Protein AF-A0A9D5KJ80-F1 (afdb_monomer_lite)

Sequence (115 aa):
MRRIALAATTACFMAGCGDYPPAPAEVQPPAGMKLIPAARAGFIMGSGRGQEDEAPTRTVAFTDDFFMDTVEVTQERYEAVMGERPWEFPGDASLPAEKMTWFDAVLFCNELSKT

Secondary structure (DSSP, 8-state):
-------------------PPP-PPP-PPPTTEEEE-GGG-EEEES-SSS-GGGPSPEEEE-SS-EEEESSPPBHHHHHHHHS----SS---TTSBP-S--HHHHHHHHHHHTT-

Foldseek 3Di:
DDDDDDDDDDDDDDDDPDPDPPDDPDPDADPQKDKDQQLPDKDWFFDPPDDPVRDDTDIDGDNGIDIDHPDAQFQLNQCVQPVDQQDPDDDPRRHHRDPDDP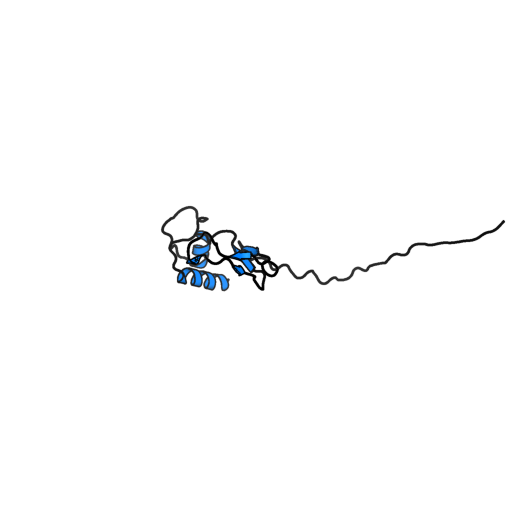VSVVVSVVSVVVD

Structure (mmCIF, N/CA/C/O backbone):
data_AF-A0A9D5KJ80-F1
#
_entry.id   AF-A0A9D5KJ80-F1
#
loop_
_atom_site.group_PDB
_atom_site.id
_atom_site.type_symbol
_atom_site.label_atom_id
_atom_site.label_alt_id
_atom_site.label_comp_id
_atom_site.label_asym_id
_atom_site.label_entity_id
_atom_site.label_seq_id
_atom_site.pdbx_PDB_ins_code
_atom_site.Cartn_x
_atom_site.Cartn_y
_atom_site.Cartn_z
_atom_site.occupancy
_atom_site.B_iso_or_equiv
_atom_site.auth_seq_id
_atom_site.auth_comp_id
_atom_site.auth_asym_id
_atom_site.auth_atom_id
_atom_site.pdbx_PDB_model_num
ATOM 1 N N . MET A 1 1 ? -37.321 -35.615 -72.888 1.00 38.88 1 MET A N 1
ATOM 2 C CA . MET A 1 1 ? -36.053 -36.382 -72.949 1.00 38.88 1 MET A CA 1
ATOM 3 C C . MET A 1 1 ? -35.279 -36.138 -71.654 1.00 38.88 1 MET A C 1
ATOM 5 O O . MET A 1 1 ? -35.265 -35.012 -71.185 1.00 38.88 1 MET A O 1
ATOM 9 N N . ARG A 1 2 ? -34.764 -37.205 -71.027 1.00 39.81 2 ARG A N 1
ATOM 10 C CA . ARG A 1 2 ? -34.200 -37.272 -69.658 1.00 39.81 2 ARG A CA 1
ATOM 11 C C . ARG A 1 2 ? -32.750 -36.768 -69.561 1.00 39.81 2 ARG A C 1
ATOM 13 O O . ARG A 1 2 ? -31.993 -37.180 -70.431 1.00 39.81 2 ARG A O 1
ATOM 20 N N . ARG A 1 3 ? -32.386 -36.064 -68.464 1.00 42.59 3 ARG A N 1
ATOM 21 C CA . ARG A 1 3 ? -31.113 -36.059 -67.657 1.00 42.59 3 ARG A CA 1
ATOM 22 C C . ARG A 1 3 ? -31.438 -35.317 -66.318 1.00 42.59 3 ARG A C 1
ATOM 24 O O . ARG A 1 3 ? -31.951 -34.215 -66.432 1.00 42.59 3 ARG A O 1
ATOM 31 N N . ILE A 1 4 ? -31.513 -35.865 -65.083 1.00 42.81 4 ILE A N 1
ATOM 32 C CA . ILE A 1 4 ? -30.519 -36.415 -64.101 1.00 42.81 4 ILE A CA 1
ATOM 33 C C . ILE A 1 4 ? -29.325 -35.450 -63.903 1.00 42.81 4 ILE A C 1
ATOM 35 O O . ILE A 1 4 ? -28.747 -35.099 -64.922 1.00 42.81 4 ILE A O 1
ATOM 39 N N . ALA A 1 5 ? -28.835 -34.975 -62.740 1.00 39.97 5 ALA A N 1
ATOM 40 C CA . ALA A 1 5 ? -29.028 -35.053 -61.266 1.00 39.97 5 ALA A CA 1
ATOM 41 C C . ALA A 1 5 ? -28.487 -33.697 -60.685 1.00 39.97 5 ALA A C 1
ATOM 43 O O . ALA A 1 5 ? -27.924 -32.925 -61.452 1.00 39.97 5 ALA A O 1
ATOM 44 N N . LEU A 1 6 ? -28.612 -33.272 -59.419 1.00 41.84 6 LEU A N 1
ATOM 45 C CA . LEU A 1 6 ? -28.040 -33.848 -58.194 1.00 41.84 6 LEU A CA 1
ATOM 46 C C . LEU A 1 6 ? -28.502 -33.001 -56.987 1.00 41.84 6 LEU A C 1
ATOM 48 O O . LEU A 1 6 ? -28.482 -31.773 -57.045 1.00 41.84 6 LEU A O 1
ATOM 52 N N . ALA A 1 7 ? -28.904 -33.661 -55.902 1.00 47.41 7 ALA A N 1
ATOM 53 C CA . ALA A 1 7 ? -29.157 -33.038 -54.609 1.00 47.41 7 ALA A CA 1
ATOM 54 C C . ALA A 1 7 ? -27.835 -32.809 -53.859 1.00 47.41 7 ALA A C 1
ATOM 56 O O . ALA A 1 7 ? -26.975 -33.686 -53.846 1.00 47.41 7 ALA A O 1
ATOM 57 N N . ALA A 1 8 ? -27.714 -31.670 -53.182 1.00 47.50 8 ALA A N 1
ATOM 58 C CA . ALA A 1 8 ? -26.750 -31.467 -52.107 1.00 47.50 8 ALA A CA 1
ATOM 59 C C . ALA A 1 8 ? -27.417 -30.596 -51.037 1.00 47.50 8 ALA A C 1
ATOM 61 O O . ALA A 1 8 ? -27.288 -29.376 -51.009 1.00 47.50 8 ALA A O 1
ATOM 62 N N . THR A 1 9 ? -28.207 -31.240 -50.180 1.00 48.59 9 THR A N 1
ATOM 63 C CA . THR A 1 9 ? -28.569 -30.691 -48.875 1.00 48.59 9 THR A CA 1
ATOM 64 C C . THR A 1 9 ? -27.301 -30.655 -48.039 1.00 48.59 9 THR A C 1
ATOM 66 O O . THR A 1 9 ? -26.801 -31.701 -47.623 1.00 48.59 9 THR A O 1
ATOM 69 N N . THR A 1 10 ? -26.760 -29.465 -47.809 1.00 51.41 10 THR A N 1
ATOM 70 C CA . THR A 1 10 ? -25.691 -29.272 -46.835 1.00 51.41 10 THR A CA 1
ATOM 71 C C . THR A 1 10 ? -26.251 -29.575 -45.449 1.00 51.41 10 THR A C 1
ATOM 73 O O . THR A 1 10 ? -26.933 -28.753 -44.845 1.00 51.41 10 THR A O 1
ATOM 76 N N . ALA A 1 11 ? -25.974 -30.775 -44.949 1.00 53.22 11 ALA A N 1
ATOM 77 C CA . ALA A 1 11 ? -25.956 -31.024 -43.521 1.00 53.22 11 ALA A CA 1
ATOM 78 C C . ALA A 1 11 ? -24.705 -30.332 -42.962 1.00 53.22 11 ALA A C 1
ATOM 80 O O . ALA A 1 11 ? -23.589 -30.688 -43.336 1.00 53.22 11 ALA A O 1
ATOM 81 N N . CYS A 1 12 ? -24.881 -29.343 -42.087 1.00 41.69 12 CYS A N 1
ATOM 82 C CA . CYS A 1 12 ? -23.796 -28.835 -41.257 1.00 41.69 12 CYS A CA 1
ATOM 83 C C . CYS A 1 12 ? -24.238 -28.875 -39.792 1.00 41.69 12 CYS A C 1
ATOM 85 O O . CYS A 1 12 ? -25.076 -28.092 -39.361 1.00 41.69 12 CYS A O 1
ATOM 87 N N . PHE A 1 13 ? -23.692 -29.879 -39.104 1.00 43.56 13 PHE A N 1
ATOM 88 C CA . PHE A 1 13 ? -23.455 -30.003 -37.669 1.00 43.56 13 PHE A CA 1
ATOM 89 C C . PHE A 1 13 ? -24.555 -29.558 -36.692 1.00 43.56 13 PHE A C 1
ATOM 91 O O . PHE A 1 13 ? -24.642 -28.409 -36.271 1.00 43.56 13 PHE A O 1
ATOM 98 N N . MET A 1 14 ? -25.270 -30.563 -36.180 1.00 52.28 14 MET A N 1
ATOM 99 C CA . MET A 1 14 ? -25.719 -30.568 -34.789 1.00 52.28 14 MET A CA 1
ATOM 100 C C . MET A 1 14 ? -24.480 -30.526 -33.877 1.00 52.28 14 MET A C 1
ATOM 102 O O . MET A 1 14 ? -23.871 -31.559 -33.610 1.00 52.28 14 MET A O 1
ATOM 106 N N . ALA A 1 15 ? -24.090 -29.344 -33.412 1.00 54.47 15 ALA A N 1
ATOM 107 C CA . ALA A 1 15 ? -23.414 -29.201 -32.127 1.00 54.47 15 ALA A CA 1
ATOM 108 C C . ALA A 1 15 ? -24.535 -28.828 -31.147 1.00 54.47 15 ALA A C 1
ATOM 110 O O . ALA A 1 15 ? -25.001 -27.699 -31.120 1.00 54.47 15 ALA A O 1
ATOM 111 N N . GLY A 1 16 ? -25.205 -29.802 -30.535 1.00 50.19 16 GLY A N 1
ATOM 112 C CA . GLY A 1 16 ? -24.634 -30.479 -29.383 1.00 50.19 16 GLY A CA 1
ATOM 113 C C . GLY A 1 16 ? -24.659 -29.483 -28.230 1.00 50.19 16 GLY A C 1
ATOM 114 O O . GLY A 1 16 ? -23.766 -28.646 -28.143 1.00 50.19 16 GLY A O 1
ATOM 115 N N . CYS A 1 17 ? -25.692 -29.551 -27.383 1.00 50.00 17 CYS A N 1
ATOM 116 C CA . CYS A 1 17 ? -25.694 -28.928 -26.061 1.00 50.00 17 CYS A CA 1
ATOM 117 C C . CYS A 1 17 ? -24.582 -29.603 -25.252 1.00 50.00 17 CYS A C 1
ATOM 119 O O . CYS A 1 17 ? -24.825 -30.548 -24.512 1.00 50.00 17 CYS A O 1
ATOM 121 N N . GLY A 1 18 ? -23.338 -29.220 -25.523 1.00 47.22 18 GLY A N 1
ATOM 122 C CA . GLY A 1 18 ? -22.208 -29.626 -24.722 1.00 47.22 18 GLY A CA 1
ATOM 123 C C . GLY A 1 18 ? -22.362 -28.933 -23.386 1.00 47.22 18 GLY A C 1
ATOM 124 O O . GLY A 1 18 ? -22.443 -27.705 -23.342 1.00 47.22 18 GLY A O 1
ATOM 125 N N . ASP A 1 19 ? -22.413 -29.722 -22.320 1.00 60.44 19 ASP A N 1
ATOM 126 C CA . ASP A 1 19 ? -22.086 -29.273 -20.976 1.00 60.44 19 ASP A CA 1
ATOM 127 C C . ASP A 1 19 ? -20.639 -28.769 -21.007 1.00 60.44 19 ASP A C 1
ATOM 129 O O . ASP A 1 19 ? -19.685 -29.494 -20.715 1.00 60.44 19 ASP A O 1
ATOM 133 N N . TYR A 1 20 ? -20.453 -27.531 -21.466 1.00 56.06 20 TYR A N 1
ATOM 134 C CA . TYR A 1 20 ? -19.195 -26.839 -21.281 1.00 56.06 20 TYR A CA 1
ATOM 135 C C . TYR A 1 20 ? -19.031 -26.695 -19.774 1.00 56.06 20 TYR A C 1
ATOM 137 O O . TYR A 1 20 ? -19.950 -26.183 -19.122 1.00 56.06 20 TYR A O 1
ATOM 145 N N . PRO A 1 21 ? -17.901 -27.148 -19.199 1.00 62.41 21 PRO A N 1
ATOM 146 C CA . PRO A 1 21 ? -17.618 -26.809 -17.821 1.00 62.41 21 PRO A CA 1
ATOM 147 C C . PRO A 1 21 ? -17.747 -25.286 -17.710 1.00 62.41 21 PRO A C 1
ATOM 149 O O . PRO A 1 21 ? -17.282 -24.583 -18.620 1.00 62.41 21 PRO A O 1
ATOM 152 N N . PRO A 1 22 ? -18.434 -24.773 -16.673 1.00 61.09 22 PRO A N 1
ATOM 153 C CA . PRO A 1 22 ? -18.545 -23.338 -16.491 1.00 61.09 22 PRO A CA 1
ATOM 154 C C . PRO A 1 22 ? -17.141 -22.751 -16.591 1.00 61.09 22 PRO A C 1
ATOM 156 O O . PRO A 1 22 ? -16.177 -23.356 -16.103 1.00 61.09 22 PRO A O 1
ATOM 159 N N . ALA A 1 23 ? -17.026 -21.611 -17.277 1.00 61.12 23 ALA A N 1
ATOM 160 C CA . ALA A 1 23 ? -15.780 -20.861 -17.297 1.00 61.12 23 ALA A CA 1
ATOM 161 C C . ALA A 1 23 ? -15.237 -20.794 -15.857 1.00 61.12 23 ALA A C 1
ATOM 163 O O . ALA A 1 23 ? -16.053 -20.687 -14.930 1.00 61.12 23 ALA A O 1
ATOM 164 N N . PRO A 1 24 ? -13.910 -20.916 -15.650 1.00 59.31 24 PRO A N 1
ATOM 165 C CA . PRO A 1 24 ? -13.337 -20.823 -14.315 1.00 59.31 24 PRO A CA 1
ATOM 166 C C . PRO A 1 24 ? -13.944 -19.606 -13.630 1.00 59.31 24 PRO A C 1
ATOM 168 O O . PRO A 1 24 ? -13.963 -18.532 -14.233 1.00 59.31 24 PRO A O 1
ATOM 171 N N . ALA A 1 25 ? -14.522 -19.800 -12.443 1.00 62.38 25 ALA A N 1
ATOM 172 C CA . ALA A 1 25 ? -15.168 -18.713 -11.728 1.00 62.38 25 ALA A CA 1
ATOM 173 C C . ALA A 1 25 ? -14.178 -17.546 -11.646 1.00 62.38 25 ALA A C 1
ATOM 175 O O . ALA A 1 25 ? -13.061 -17.725 -11.156 1.00 62.38 25 ALA A O 1
ATOM 176 N N . GLU A 1 26 ? -14.559 -16.386 -12.184 1.00 65.81 26 GLU A N 1
ATOM 177 C CA . GLU A 1 26 ? -13.760 -15.177 -12.026 1.00 65.81 26 GLU A CA 1
ATOM 178 C C . GLU A 1 26 ? -13.565 -14.958 -10.523 1.00 65.81 26 GLU A C 1
ATOM 180 O O . GLU A 1 26 ? -14.537 -14.932 -9.762 1.00 65.81 26 GLU A O 1
ATOM 185 N N . VAL A 1 27 ? -12.307 -14.878 -10.082 1.00 71.50 27 VAL A N 1
ATOM 186 C CA . VAL A 1 27 ? -11.986 -14.617 -8.677 1.00 71.50 27 VAL A CA 1
ATOM 187 C C . VAL A 1 27 ? -12.585 -13.258 -8.338 1.00 71.50 27 VAL A C 1
ATOM 189 O O . VAL A 1 27 ? -12.145 -12.239 -8.873 1.00 71.50 27 VAL A O 1
ATOM 192 N N . GLN A 1 28 ? -13.623 -13.240 -7.499 1.00 78.00 28 GLN A N 1
ATOM 193 C CA . GLN A 1 28 ? -14.235 -11.978 -7.105 1.00 78.00 28 GLN A CA 1
ATOM 194 C C . GLN A 1 28 ? -13.215 -11.171 -6.297 1.00 78.00 28 GLN A C 1
ATOM 196 O O . GLN A 1 28 ? -12.618 -11.719 -5.366 1.00 78.00 28 GLN A O 1
ATOM 201 N N . PRO A 1 29 ? -12.982 -9.896 -6.650 1.00 82.56 29 PRO A N 1
ATOM 202 C CA . PRO A 1 29 ? -12.043 -9.073 -5.913 1.00 82.56 29 PRO A CA 1
ATOM 203 C C . PRO A 1 29 ? -12.528 -8.899 -4.468 1.00 82.56 29 PRO A C 1
ATOM 205 O O . PRO A 1 29 ? -13.733 -8.732 -4.247 1.00 82.56 29 PRO A O 1
ATOM 208 N N . PRO A 1 30 ? -11.612 -8.860 -3.485 1.00 84.50 30 PRO A N 1
ATOM 209 C CA . PRO A 1 30 ? -11.930 -8.322 -2.170 1.00 84.50 30 PRO A CA 1
ATOM 210 C C . PRO A 1 30 ? -12.569 -6.930 -2.296 1.00 84.50 30 PRO A C 1
ATOM 212 O O . PRO A 1 30 ? -12.264 -6.171 -3.222 1.00 84.50 30 PRO A O 1
ATOM 215 N N . ALA A 1 31 ? -13.468 -6.587 -1.372 1.00 85.38 31 ALA A N 1
ATOM 216 C CA . ALA A 1 31 ? -14.197 -5.321 -1.417 1.00 85.38 31 ALA A CA 1
ATOM 217 C C . ALA A 1 31 ? -13.239 -4.117 -1.528 1.00 85.38 31 ALA A C 1
ATOM 219 O O . ALA A 1 31 ? -12.307 -3.988 -0.737 1.00 85.38 31 ALA A O 1
ATOM 220 N N . GLY A 1 32 ? -13.486 -3.238 -2.506 1.00 86.44 32 GLY A N 1
ATOM 221 C CA . GLY A 1 32 ? -12.678 -2.035 -2.759 1.00 86.44 32 GLY A CA 1
ATOM 222 C C . GLY A 1 32 ? -11.476 -2.229 -3.693 1.00 86.44 32 GLY A C 1
ATOM 223 O O . GLY A 1 32 ? -10.893 -1.237 -4.138 1.00 86.44 32 GLY A O 1
ATOM 224 N N . MET A 1 33 ? -11.142 -3.471 -4.061 1.00 94.00 33 MET A N 1
ATOM 225 C CA . MET A 1 33 ? -9.984 -3.771 -4.903 1.00 94.00 33 MET A CA 1
ATOM 226 C C . MET A 1 33 ? -10.335 -3.995 -6.376 1.00 94.00 33 MET A C 1
ATOM 228 O O . MET A 1 33 ? -11.448 -4.384 -6.737 1.00 94.00 33 MET A O 1
ATOM 232 N N . LYS A 1 34 ? -9.343 -3.797 -7.250 1.00 95.50 34 LYS A N 1
ATOM 233 C CA . LYS A 1 34 ? -9.394 -4.168 -8.670 1.00 95.50 34 LYS A CA 1
ATOM 234 C C . LYS A 1 34 ? -8.290 -5.156 -9.019 1.00 95.50 34 LYS A C 1
ATOM 236 O O . LYS A 1 34 ? -7.196 -5.084 -8.466 1.00 95.50 34 LYS A O 1
ATOM 241 N N . LEU A 1 35 ? -8.590 -6.057 -9.956 1.00 94.50 35 LEU A N 1
ATOM 242 C CA . LEU A 1 35 ? -7.602 -6.967 -10.531 1.00 94.50 35 LEU A CA 1
ATOM 243 C C . LEU A 1 35 ? -6.588 -6.171 -11.357 1.00 94.50 35 LEU A C 1
ATOM 245 O O . LEU A 1 35 ? -6.964 -5.438 -12.274 1.00 94.50 35 LEU A O 1
ATOM 249 N N . ILE A 1 36 ? -5.311 -6.363 -11.056 1.00 94.12 36 ILE A N 1
ATOM 250 C CA . ILE A 1 36 ? -4.179 -5.891 -11.840 1.00 94.12 36 ILE A CA 1
ATOM 251 C C . ILE A 1 36 ? -3.625 -7.100 -12.610 1.00 94.12 36 ILE A C 1
ATOM 253 O O . ILE A 1 36 ? -3.050 -7.995 -11.984 1.00 94.12 36 ILE A O 1
ATOM 257 N N . PRO A 1 37 ? -3.787 -7.155 -13.949 1.00 93.06 37 PRO A N 1
ATOM 258 C CA . PRO A 1 37 ? -3.347 -8.281 -14.775 1.00 93.06 37 PRO A CA 1
ATOM 259 C C . PRO A 1 37 ? -1.825 -8.245 -15.014 1.00 93.06 37 PRO A C 1
ATOM 261 O O . PRO A 1 37 ? -1.342 -8.036 -16.132 1.00 93.06 37 PRO A O 1
ATOM 264 N N . ALA A 1 38 ? -1.059 -8.347 -13.931 1.00 94.12 38 ALA A N 1
ATOM 265 C CA . ALA A 1 38 ? 0.377 -8.123 -13.901 1.00 94.12 38 ALA A CA 1
ATOM 266 C C . ALA A 1 38 ? 1.209 -9.317 -14.397 1.00 94.12 38 ALA A C 1
ATOM 268 O O . ALA A 1 38 ? 2.322 -9.097 -14.873 1.00 94.12 38 ALA A O 1
ATOM 269 N N . ALA A 1 39 ? 0.685 -10.549 -14.376 1.00 93.19 39 ALA A N 1
ATOM 270 C CA . ALA A 1 39 ? 1.439 -11.764 -14.724 1.00 93.19 39 ALA A CA 1
ATOM 271 C C . ALA A 1 39 ? 2.000 -11.758 -16.156 1.00 93.19 39 ALA A C 1
ATOM 273 O O . ALA A 1 39 ? 2.926 -12.491 -16.503 1.00 93.19 39 ALA A O 1
ATOM 274 N N . ARG A 1 40 ? 1.390 -10.957 -17.036 1.00 87.69 40 ARG A N 1
ATOM 275 C CA . ARG A 1 40 ? 1.707 -10.903 -18.471 1.00 87.69 40 ARG A CA 1
ATOM 276 C C . ARG A 1 40 ? 2.300 -9.565 -18.895 1.00 87.69 40 ARG A C 1
ATOM 278 O O . ARG A 1 40 ? 2.482 -9.340 -20.091 1.00 87.69 40 ARG A O 1
ATOM 285 N N . ALA A 1 41 ? 2.581 -8.687 -17.937 1.00 90.31 41 ALA A N 1
ATOM 286 C CA . ALA A 1 41 ? 3.057 -7.339 -18.180 1.00 90.31 41 ALA A CA 1
ATOM 287 C C . ALA A 1 41 ? 4.322 -7.054 -17.364 1.00 90.31 41 ALA A C 1
ATOM 289 O O . ALA A 1 41 ? 4.443 -7.417 -16.198 1.00 90.31 41 ALA A O 1
ATOM 290 N N . GLY A 1 42 ? 5.273 -6.372 -17.997 1.00 93.00 42 GLY A N 1
ATOM 291 C CA . GLY A 1 42 ? 6.409 -5.767 -17.314 1.00 93.00 42 GLY A CA 1
ATOM 292 C C . GLY A 1 42 ? 6.306 -4.251 -17.387 1.00 93.00 42 GLY A C 1
ATOM 293 O O . GLY A 1 42 ? 5.776 -3.710 -18.360 1.00 93.00 42 GLY A O 1
ATOM 294 N N . PHE A 1 43 ? 6.838 -3.562 -16.385 1.00 95.56 43 PHE A N 1
ATOM 295 C CA . PHE A 1 43 ? 6.966 -2.108 -16.398 1.00 95.56 43 PHE A CA 1
ATOM 296 C C . PHE A 1 43 ? 8.397 -1.690 -16.062 1.00 95.56 43 PHE A C 1
ATOM 298 O O . PHE A 1 43 ? 9.178 -2.461 -15.502 1.00 95.56 43 PHE A O 1
ATOM 305 N N . ILE A 1 44 ? 8.756 -0.467 -16.441 1.00 97.19 44 ILE A N 1
ATOM 306 C CA . ILE A 1 44 ? 10.052 0.118 -16.103 1.00 97.19 44 ILE A CA 1
ATOM 307 C C . ILE A 1 44 ? 9.895 0.858 -14.778 1.00 97.19 44 ILE A C 1
ATOM 309 O O . ILE A 1 44 ? 9.160 1.839 -14.702 1.00 97.19 44 ILE A O 1
ATOM 313 N N . MET A 1 45 ? 10.577 0.374 -13.744 1.00 97.00 45 MET A N 1
ATOM 314 C CA . MET A 1 45 ? 10.621 0.999 -12.427 1.00 97.00 45 MET A CA 1
ATOM 315 C C . MET A 1 45 ? 11.884 1.847 -12.284 1.00 97.00 45 MET A C 1
ATOM 317 O O . MET A 1 45 ? 12.952 1.442 -12.747 1.00 97.00 45 MET A O 1
ATOM 321 N N . GLY A 1 46 ? 11.764 2.979 -11.593 1.00 96.81 46 GLY A N 1
ATOM 322 C CA . GLY A 1 46 ? 12.855 3.921 -11.354 1.00 96.81 46 GLY A CA 1
ATOM 323 C C . GLY A 1 46 ? 12.947 5.020 -12.412 1.00 96.81 46 GLY A C 1
ATOM 324 O O . GLY A 1 46 ? 12.172 5.061 -13.368 1.00 96.81 46 GLY A O 1
ATOM 325 N N . SER A 1 47 ? 13.910 5.922 -12.240 1.00 96.19 47 SER A N 1
ATOM 326 C CA . SER A 1 47 ? 14.113 7.091 -13.094 1.00 96.19 47 SER A CA 1
ATOM 327 C C . SER A 1 47 ? 15.598 7.392 -13.269 1.00 96.19 47 SER A C 1
ATOM 329 O O . SER A 1 47 ? 16.361 7.405 -12.313 1.00 96.19 47 SER A O 1
ATOM 331 N N . GLY A 1 48 ? 16.016 7.699 -14.500 1.00 94.00 48 GLY A N 1
ATOM 332 C CA . GLY A 1 48 ? 17.366 8.210 -14.776 1.00 94.00 48 GLY A CA 1
ATOM 333 C C . GLY A 1 48 ? 17.523 9.715 -14.520 1.00 94.00 48 GLY A C 1
ATOM 334 O O . GLY A 1 48 ? 18.596 10.263 -14.749 1.00 94.00 48 GLY A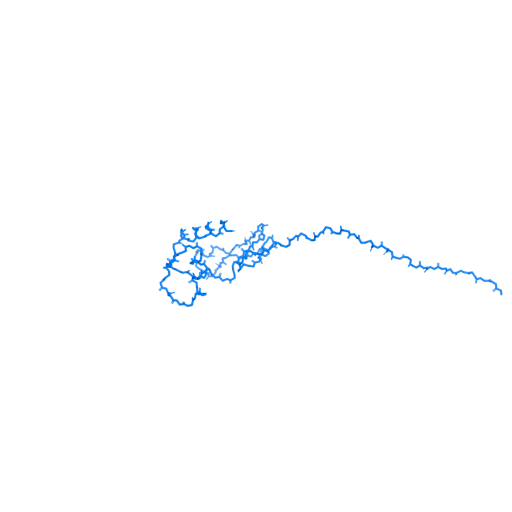 O 1
ATOM 335 N N . ARG A 1 49 ? 16.441 10.397 -14.124 1.00 94.19 49 ARG A N 1
ATOM 336 C CA . ARG A 1 49 ? 16.410 11.837 -13.816 1.00 94.19 49 ARG A CA 1
ATOM 337 C C . ARG A 1 49 ? 15.929 12.123 -12.385 1.00 94.19 49 ARG A C 1
ATOM 339 O O . ARG A 1 49 ? 15.700 13.286 -12.068 1.00 94.19 49 ARG A O 1
ATOM 346 N N . GLY A 1 50 ? 15.692 11.076 -11.592 1.00 91.31 50 GLY A N 1
ATOM 347 C CA . GLY A 1 50 ? 15.229 11.163 -10.206 1.00 91.31 50 GLY A CA 1
ATOM 348 C C . GLY A 1 50 ? 16.384 11.297 -9.217 1.00 91.31 50 GLY A C 1
ATOM 349 O O . GLY A 1 50 ? 17.526 11.546 -9.615 1.00 91.31 50 GLY A O 1
ATOM 350 N N . GLN A 1 51 ? 16.073 11.124 -7.934 1.00 95.19 51 GLN A N 1
ATOM 351 C CA . GLN A 1 51 ? 17.087 11.021 -6.886 1.00 95.19 51 GLN A CA 1
ATOM 352 C C . GLN A 1 51 ? 17.952 9.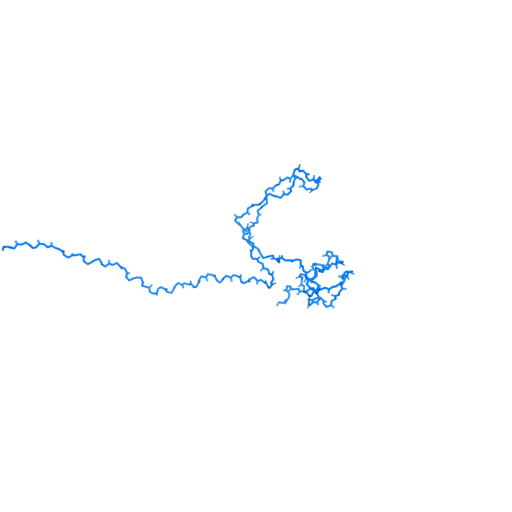762 -7.061 1.00 95.19 51 GLN A C 1
ATOM 354 O O . GLN A 1 51 ? 17.626 8.860 -7.836 1.00 95.19 51 GLN A O 1
ATOM 359 N N . GLU A 1 52 ? 19.080 9.700 -6.351 1.00 95.62 52 GLU A N 1
ATOM 360 C CA . GLU A 1 52 ? 20.033 8.586 -6.462 1.00 95.62 52 GLU A CA 1
ATOM 361 C C . GLU A 1 52 ? 19.389 7.224 -6.143 1.00 95.62 52 GLU A C 1
ATOM 363 O O . GLU A 1 52 ? 19.691 6.233 -6.805 1.00 95.62 52 GLU A O 1
ATOM 368 N N . ASP A 1 53 ? 18.453 7.184 -5.194 1.00 95.88 53 ASP A N 1
ATOM 369 C CA . ASP A 1 53 ? 17.717 5.986 -4.780 1.00 95.88 53 ASP A CA 1
ATOM 370 C C . ASP A 1 53 ? 16.571 5.590 -5.728 1.00 95.88 53 ASP A C 1
ATOM 372 O O . ASP A 1 53 ? 16.046 4.478 -5.639 1.00 95.88 53 ASP A O 1
ATOM 376 N N . GLU A 1 54 ? 16.218 6.448 -6.687 1.00 97.38 54 GLU A N 1
ATOM 377 C CA . GLU A 1 54 ? 15.267 6.134 -7.758 1.00 97.38 54 GLU A CA 1
ATOM 378 C C . GLU A 1 54 ? 15.942 5.507 -8.991 1.00 97.38 54 GLU A C 1
ATOM 380 O O . GLU A 1 54 ? 15.257 5.017 -9.895 1.00 97.38 54 GLU A O 1
ATOM 385 N N . ALA A 1 55 ? 17.274 5.530 -9.061 1.00 95.69 55 ALA A N 1
ATOM 386 C CA . ALA A 1 55 ? 18.058 5.029 -10.184 1.00 95.69 55 ALA A CA 1
ATOM 387 C C . ALA A 1 55 ? 18.688 3.646 -9.895 1.00 95.69 55 ALA A C 1
ATOM 389 O O . ALA A 1 55 ? 18.904 3.275 -8.743 1.00 95.69 55 ALA A O 1
ATOM 390 N N . PRO A 1 56 ? 19.057 2.868 -10.933 1.00 95.25 56 PRO A N 1
ATOM 391 C CA . PRO A 1 56 ? 18.731 3.059 -12.342 1.00 95.25 56 PRO A CA 1
ATOM 392 C C . PRO A 1 56 ? 17.322 2.552 -12.679 1.00 95.25 56 PRO A C 1
ATOM 394 O O . PRO A 1 56 ? 16.713 1.772 -11.947 1.00 95.25 56 PRO A O 1
ATOM 397 N N . THR A 1 57 ? 16.840 2.919 -13.865 1.00 97.44 57 THR A N 1
ATOM 398 C CA . THR A 1 57 ? 15.651 2.287 -14.444 1.00 97.44 57 THR A CA 1
ATOM 399 C C . THR A 1 57 ? 15.879 0.789 -14.658 1.00 97.44 57 THR A C 1
ATOM 401 O O . THR A 1 57 ? 16.898 0.401 -15.237 1.00 97.44 57 THR A O 1
ATOM 404 N N . ARG A 1 58 ? 14.915 -0.049 -14.272 1.00 96.25 58 ARG A N 1
ATOM 405 C CA . ARG A 1 58 ? 14.952 -1.508 -14.468 1.00 96.25 58 ARG A CA 1
ATOM 406 C C . ARG A 1 58 ? 13.582 -2.066 -14.834 1.00 96.25 58 ARG A C 1
ATOM 408 O O . ARG A 1 58 ? 12.565 -1.572 -14.357 1.00 96.25 58 ARG A O 1
ATOM 415 N N . THR A 1 59 ? 13.556 -3.121 -15.643 1.00 96.75 59 THR A N 1
ATOM 416 C CA . THR A 1 59 ? 12.316 -3.849 -15.940 1.00 96.75 59 THR A CA 1
ATOM 417 C C . THR A 1 59 ? 11.921 -4.713 -14.748 1.00 96.75 59 THR A C 1
ATOM 419 O O . THR A 1 59 ? 12.721 -5.518 -14.274 1.00 96.75 59 THR A O 1
ATOM 422 N N . VAL A 1 60 ? 10.680 -4.563 -14.292 1.00 96.75 60 VAL A N 1
ATOM 423 C CA . VAL A 1 60 ? 10.051 -5.384 -13.255 1.00 96.75 60 VAL A CA 1
ATOM 424 C C . VAL A 1 60 ? 8.863 -6.107 -13.875 1.00 96.75 60 VAL A C 1
ATOM 426 O O . VAL A 1 60 ? 8.075 -5.500 -14.599 1.00 96.75 60 VAL A O 1
ATOM 429 N N . ALA A 1 61 ? 8.745 -7.400 -13.594 1.00 95.56 61 ALA A N 1
ATOM 430 C CA . ALA A 1 61 ? 7.622 -8.233 -14.000 1.00 95.56 61 ALA A CA 1
ATOM 431 C C . ALA A 1 61 ? 7.137 -9.037 -12.792 1.00 95.56 61 ALA A C 1
ATOM 433 O O . ALA A 1 61 ? 7.946 -9.451 -11.958 1.00 95.56 61 ALA A O 1
ATOM 434 N N . PHE A 1 62 ? 5.828 -9.246 -12.715 1.00 95.69 62 PHE A N 1
ATOM 435 C CA . PHE A 1 62 ? 5.199 -10.076 -11.694 1.00 95.69 62 PHE A CA 1
ATOM 436 C C . PHE A 1 62 ? 4.895 -11.454 -12.281 1.00 95.69 62 PHE A C 1
ATOM 438 O O . PHE A 1 62 ? 4.657 -11.583 -13.480 1.00 95.69 62 PHE A O 1
ATOM 445 N N . THR A 1 63 ? 4.936 -12.490 -11.446 1.00 96.12 63 THR A N 1
ATOM 446 C CA . THR A 1 63 ? 4.587 -13.859 -11.857 1.00 96.12 63 THR A CA 1
ATOM 447 C C . THR A 1 63 ? 3.083 -14.075 -11.922 1.00 96.12 63 THR A C 1
ATOM 449 O O . THR A 1 63 ? 2.621 -14.892 -12.714 1.00 96.12 63 THR A O 1
ATOM 452 N N . ASP A 1 64 ? 2.337 -13.313 -11.125 1.00 95.50 64 ASP A N 1
ATOM 453 C CA . ASP A 1 64 ? 0.916 -13.508 -10.878 1.00 95.50 64 ASP A CA 1
ATOM 454 C C . ASP A 1 64 ? 0.154 -12.186 -11.000 1.00 95.50 64 ASP A C 1
ATOM 456 O O . ASP A 1 64 ? 0.702 -11.096 -10.793 1.00 95.50 64 ASP A O 1
ATOM 460 N N . ASP A 1 65 ? -1.128 -12.299 -11.337 1.00 94.94 65 ASP A N 1
ATOM 461 C CA . ASP A 1 65 ? -2.066 -11.194 -11.217 1.00 94.94 65 ASP A CA 1
ATOM 462 C C . ASP A 1 65 ? -2.366 -10.967 -9.731 1.00 94.94 65 ASP A C 1
ATOM 464 O O . ASP A 1 65 ? -2.360 -11.903 -8.929 1.00 94.94 65 ASP A O 1
ATOM 468 N N . PHE A 1 66 ? -2.640 -9.726 -9.347 1.00 94.50 66 PHE A N 1
ATOM 469 C CA . PHE A 1 66 ? -2.943 -9.396 -7.956 1.00 94.50 66 PHE A CA 1
ATOM 470 C C . PHE A 1 66 ? -4.056 -8.362 -7.867 1.00 94.50 66 PHE A C 1
ATOM 472 O O . PHE A 1 66 ? -4.328 -7.631 -8.816 1.00 94.50 66 PHE A O 1
ATOM 479 N N . PHE A 1 67 ? -4.709 -8.298 -6.712 1.00 95.38 67 PHE A N 1
ATOM 480 C CA . PHE A 1 67 ? -5.701 -7.273 -6.417 1.00 95.38 67 PHE A CA 1
ATOM 481 C C . PHE A 1 67 ? -5.049 -6.110 -5.672 1.00 95.38 67 PHE A C 1
ATOM 483 O O . PHE A 1 67 ? -4.161 -6.316 -4.847 1.00 95.38 67 PHE A O 1
ATOM 490 N N . MET A 1 68 ? -5.487 -4.889 -5.963 1.00 95.62 68 MET A N 1
ATOM 491 C CA . MET A 1 68 ? -5.037 -3.685 -5.267 1.00 95.62 68 MET A CA 1
ATOM 492 C C . MET A 1 68 ? -6.218 -2.746 -5.040 1.00 95.62 68 MET A C 1
ATOM 494 O O . MET A 1 68 ? -7.081 -2.616 -5.914 1.00 95.62 68 MET A O 1
ATOM 498 N N . ASP A 1 69 ? -6.259 -2.105 -3.872 1.00 95.94 69 ASP A N 1
ATOM 499 C CA . ASP A 1 69 ? -7.233 -1.052 -3.590 1.00 95.94 69 ASP A CA 1
ATOM 500 C C . ASP A 1 69 ? -7.065 0.110 -4.575 1.00 95.94 69 ASP A C 1
ATOM 502 O O . ASP A 1 69 ? -5.958 0.450 -4.991 1.00 95.94 69 ASP A O 1
ATOM 506 N N . THR A 1 70 ? -8.175 0.735 -4.966 1.00 95.62 70 THR A N 1
ATOM 507 C CA . THR A 1 70 ? -8.131 1.877 -5.898 1.00 95.62 70 THR A CA 1
ATOM 508 C C . THR A 1 70 ? -7.831 3.213 -5.228 1.00 95.62 70 THR A C 1
ATOM 510 O O . THR A 1 70 ? -7.634 4.207 -5.923 1.00 95.62 70 THR A O 1
ATOM 513 N N . VAL A 1 71 ? -7.871 3.238 -3.900 1.00 96.38 71 VAL A N 1
ATOM 514 C CA . VAL A 1 71 ? -7.614 4.392 -3.035 1.00 96.38 71 VAL A CA 1
ATOM 515 C C . VAL A 1 71 ? -6.822 3.915 -1.823 1.00 96.38 71 VAL A C 1
ATOM 517 O O . VAL A 1 71 ? -6.790 2.716 -1.536 1.00 96.38 71 VAL A O 1
ATOM 520 N N . GLU A 1 72 ? -6.194 4.834 -1.100 1.00 96.38 72 GLU A N 1
ATOM 521 C CA . GLU A 1 72 ? -5.598 4.525 0.194 1.00 96.38 72 GLU A CA 1
ATOM 522 C C . GLU A 1 72 ? -6.642 3.967 1.175 1.00 96.38 72 GLU A C 1
ATOM 524 O O . GLU A 1 72 ? -7.845 4.218 1.056 1.00 96.38 72 GLU A O 1
ATOM 529 N N . VAL A 1 73 ? -6.182 3.216 2.180 1.00 95.50 73 VAL A N 1
ATOM 530 C CA . VAL A 1 73 ? -7.055 2.757 3.267 1.00 95.50 73 VAL A CA 1
ATOM 531 C C . VAL A 1 73 ? -7.681 3.979 3.938 1.00 95.50 73 VAL A C 1
ATOM 533 O O . VAL A 1 73 ? -6.972 4.850 4.443 1.00 95.50 73 VAL A O 1
ATOM 536 N N . THR A 1 74 ? -9.011 4.053 3.922 1.00 96.31 74 THR A N 1
ATOM 537 C CA . THR A 1 74 ? -9.751 5.184 4.483 1.00 96.31 74 THR A CA 1
ATOM 538 C C . THR A 1 74 ? -9.821 5.113 6.006 1.00 96.31 74 THR A C 1
ATOM 540 O O . THR A 1 74 ? -9.701 4.034 6.594 1.00 96.31 74 THR A O 1
ATOM 543 N N . GLN A 1 75 ? -10.070 6.258 6.645 1.00 96.94 75 GLN A N 1
ATOM 544 C CA . GLN A 1 75 ? -10.313 6.362 8.086 1.00 96.94 75 GLN A CA 1
ATOM 545 C C . GLN A 1 75 ? -11.437 5.414 8.526 1.00 96.94 75 GLN A C 1
ATOM 547 O O . GLN A 1 75 ? -11.250 4.644 9.465 1.00 96.94 75 GLN A O 1
ATOM 552 N N . GLU A 1 76 ? -12.556 5.392 7.792 1.00 95.94 76 GLU A N 1
ATOM 553 C CA . GLU A 1 76 ? -13.682 4.484 8.051 1.00 95.94 76 GLU A CA 1
ATOM 554 C C . GLU A 1 76 ? -13.266 3.009 8.013 1.00 95.94 76 GLU A C 1
ATOM 556 O O . GLU A 1 76 ? -13.592 2.240 8.917 1.00 95.94 76 GLU A O 1
ATOM 561 N N . ARG A 1 77 ? -12.535 2.600 6.970 1.00 95.31 77 ARG A N 1
ATOM 562 C CA . ARG A 1 77 ? -12.163 1.196 6.777 1.00 95.31 77 ARG A CA 1
ATOM 563 C C . ARG A 1 77 ? -11.150 0.733 7.815 1.00 95.31 77 ARG A C 1
ATOM 565 O O . ARG A 1 77 ? -11.248 -0.398 8.282 1.00 95.31 77 ARG A O 1
ATOM 572 N N . TYR A 1 78 ? -10.190 1.585 8.170 1.00 96.00 78 TYR A N 1
ATOM 573 C CA . TYR A 1 78 ? -9.228 1.268 9.219 1.00 96.00 78 TYR A CA 1
ATOM 574 C C . TYR A 1 78 ? -9.927 1.116 10.574 1.00 96.00 78 TYR A C 1
ATOM 576 O O . TYR A 1 78 ? -9.746 0.101 11.243 1.00 96.00 78 TYR A O 1
ATOM 584 N N . GLU A 1 79 ? -10.783 2.072 10.948 1.00 96.00 79 GLU A N 1
ATOM 585 C CA . GLU A 1 79 ? -11.527 2.038 12.213 1.00 96.00 79 GLU A CA 1
ATOM 586 C C . GLU A 1 79 ? -12.470 0.832 12.296 1.00 96.00 79 GLU A C 1
ATOM 588 O O . GLU A 1 79 ? -12.556 0.198 13.345 1.00 96.00 79 GLU A O 1
ATOM 593 N N . ALA A 1 80 ? -13.113 0.447 11.190 1.00 95.50 80 ALA A N 1
ATOM 594 C CA . ALA A 1 80 ? -13.972 -0.735 11.145 1.00 95.50 80 ALA A CA 1
ATOM 595 C C . ALA A 1 80 ? -13.226 -2.051 11.441 1.00 95.50 80 ALA A C 1
ATOM 597 O O . ALA A 1 80 ? -13.831 -2.982 11.972 1.00 95.50 80 ALA A O 1
ATOM 598 N N . VAL A 1 81 ? -11.933 -2.137 11.105 1.00 95.75 81 VAL A N 1
ATOM 599 C CA . VAL A 1 81 ? -11.101 -3.334 11.330 1.00 95.75 81 VAL A CA 1
ATOM 600 C C . VAL A 1 81 ? -10.393 -3.277 12.684 1.00 95.75 81 VAL A C 1
ATOM 602 O O . VAL A 1 81 ? -10.380 -4.265 13.413 1.00 95.75 81 VAL A O 1
ATOM 605 N N . MET A 1 82 ? -9.804 -2.129 13.025 1.00 96.44 82 MET A N 1
ATOM 606 C CA . MET A 1 82 ? -8.893 -1.993 14.168 1.00 96.44 82 MET A CA 1
ATOM 607 C C . MET A 1 82 ? -9.560 -1.405 15.417 1.00 96.44 82 MET A C 1
ATOM 609 O O . MET A 1 82 ? -9.057 -1.590 16.522 1.00 96.44 82 MET A O 1
ATOM 613 N N . GLY A 1 83 ? -10.688 -0.703 15.271 1.00 95.81 83 GLY A N 1
ATOM 614 C CA . GLY A 1 83 ? -11.413 -0.076 16.382 1.00 95.81 83 GLY A CA 1
ATOM 615 C C . GLY A 1 83 ? -10.712 1.135 17.008 1.00 95.81 83 GLY A C 1
ATOM 616 O O . GLY A 1 83 ? -11.062 1.541 18.116 1.00 95.81 83 GLY A O 1
ATOM 617 N N . GLU A 1 84 ? -9.720 1.711 16.329 1.00 93.19 84 GLU A N 1
ATOM 618 C CA . GLU A 1 84 ? -8.930 2.851 16.802 1.00 93.19 84 GLU A CA 1
ATOM 619 C C . GLU A 1 84 ? -8.815 3.955 15.738 1.00 93.19 84 GLU A C 1
ATOM 621 O O . GLU A 1 84 ? -9.077 3.735 14.554 1.00 93.19 84 GLU A O 1
ATOM 626 N N . ARG A 1 85 ? -8.417 5.160 16.173 1.00 92.94 85 ARG A N 1
ATOM 627 C CA . ARG A 1 85 ? -8.375 6.376 15.342 1.00 92.94 85 ARG A CA 1
ATOM 628 C C . ARG A 1 85 ? -7.036 7.114 15.508 1.00 92.94 85 ARG A C 1
ATOM 630 O O . ARG A 1 85 ? -6.967 8.047 16.309 1.00 92.94 85 ARG A O 1
ATOM 637 N N . PRO A 1 86 ? -5.966 6.688 14.811 1.00 89.38 86 PRO A N 1
ATOM 638 C CA . PRO A 1 86 ? -4.612 7.215 15.024 1.00 89.38 86 PRO A CA 1
ATOM 639 C C . PRO A 1 86 ? -4.318 8.550 14.314 1.00 89.38 86 PRO A C 1
ATOM 641 O O . PRO A 1 86 ? -3.322 9.194 14.635 1.00 89.38 86 PRO A O 1
ATOM 644 N N . TRP A 1 87 ? -5.156 8.969 13.361 1.00 93.00 87 TRP A N 1
ATOM 645 C CA . TRP A 1 87 ? -4.892 10.109 12.475 1.00 93.00 87 TRP A CA 1
ATOM 646 C C . TRP A 1 87 ? -4.920 11.479 13.175 1.00 93.00 87 TRP A C 1
ATOM 648 O O . TRP A 1 87 ? -5.721 11.739 14.073 1.00 93.00 87 TRP A O 1
ATOM 658 N N . GLU A 1 88 ? -4.062 12.388 12.710 1.00 92.31 88 GLU A N 1
ATOM 659 C CA . GLU A 1 88 ? -3.984 13.790 13.131 1.00 92.31 88 GLU A CA 1
ATOM 660 C C . GLU A 1 8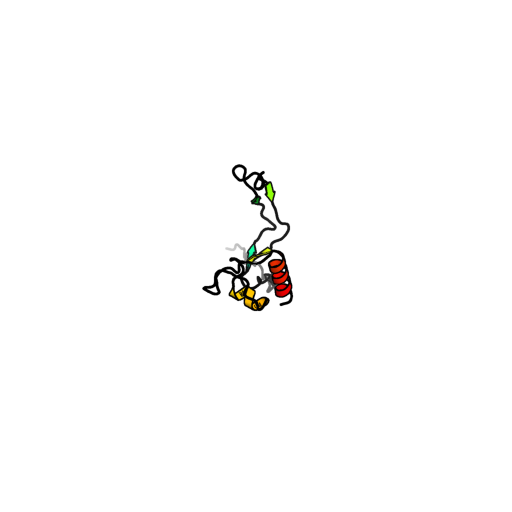8 ? -5.029 14.660 12.426 1.00 92.31 88 GLU A C 1
ATOM 662 O O . GLU A 1 88 ? -5.530 15.610 13.027 1.00 92.31 88 GLU A O 1
ATOM 667 N N . PHE A 1 89 ? -5.378 14.343 11.174 1.00 89.75 89 PHE A N 1
ATOM 668 C CA . PHE A 1 89 ? -6.346 15.112 10.390 1.00 89.75 89 PHE A CA 1
ATOM 669 C C . PHE A 1 89 ? -7.737 14.458 10.399 1.00 89.75 89 PHE A C 1
ATOM 671 O O . PHE A 1 89 ? -8.019 13.591 9.566 1.00 8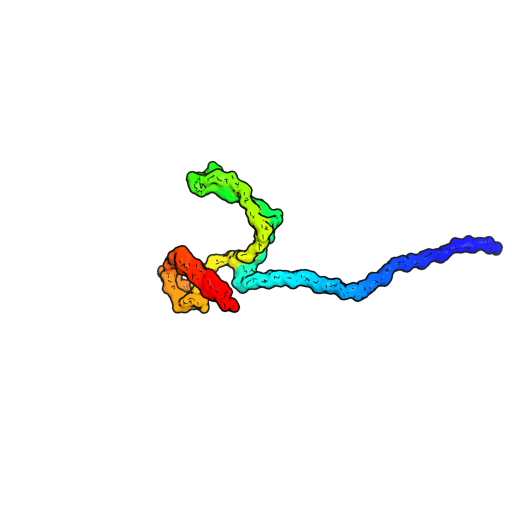9.75 89 PHE A O 1
ATOM 678 N N . PRO A 1 90 ? -8.647 14.856 11.310 1.00 85.56 90 PRO A N 1
ATOM 679 C CA . PRO A 1 90 ? -10.030 14.403 11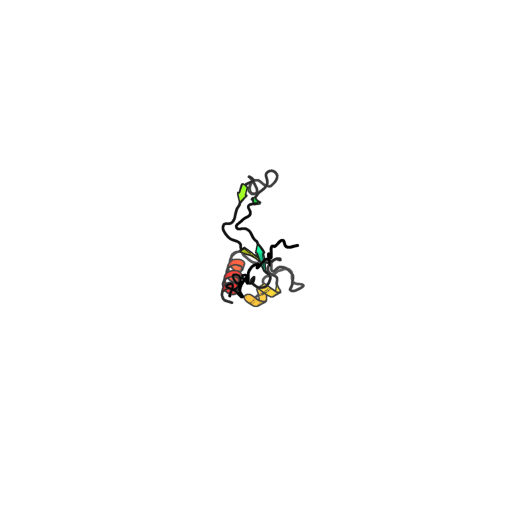.259 1.00 85.56 90 PRO A CA 1
ATOM 680 C C . PRO A 1 90 ? -10.780 15.073 10.102 1.00 85.56 90 PRO A C 1
ATOM 682 O O . PRO A 1 90 ? -10.497 16.212 9.729 1.00 85.56 90 PRO A O 1
ATOM 685 N N . GLY A 1 91 ? -11.798 14.395 9.579 1.00 88.50 91 GLY A N 1
ATOM 686 C CA . GLY A 1 91 ? -12.653 14.948 8.537 1.00 88.50 91 GLY A CA 1
ATOM 687 C C . GLY A 1 91 ? -13.667 13.932 8.034 1.00 88.50 91 GLY A C 1
ATOM 688 O O . GLY A 1 91 ? -14.225 13.172 8.825 1.00 88.50 91 GLY A O 1
ATOM 689 N N . ASP A 1 92 ? -13.910 13.952 6.724 1.00 93.94 92 ASP A N 1
ATOM 690 C CA . ASP A 1 92 ? -14.720 12.935 6.057 1.00 93.94 92 ASP A CA 1
ATOM 691 C C . ASP A 1 92 ? -14.112 11.543 6.289 1.00 93.94 92 ASP A C 1
ATOM 693 O O . ASP A 1 92 ? -12.896 11.362 6.201 1.00 93.94 92 ASP A O 1
ATOM 697 N N . ALA A 1 93 ? -14.956 10.557 6.584 1.00 94.06 93 ALA A N 1
ATOM 698 C CA . ALA A 1 93 ? -14.518 9.197 6.873 1.00 94.06 93 ALA A CA 1
ATOM 699 C C . ALA A 1 93 ? -13.871 8.512 5.648 1.00 94.06 93 ALA A C 1
ATOM 701 O O . ALA A 1 93 ? -13.127 7.541 5.803 1.00 94.06 93 ALA A O 1
ATOM 702 N N . SER A 1 94 ? -14.094 9.048 4.440 1.00 95.62 94 SER A N 1
ATOM 703 C CA . SER A 1 94 ? -13.454 8.610 3.199 1.00 95.62 94 SER A CA 1
ATOM 704 C C . SER A 1 94 ? -12.030 9.146 3.004 1.00 95.62 94 SER A C 1
ATOM 706 O O . SER A 1 94 ? -11.406 8.835 1.990 1.00 95.62 94 SER A O 1
ATOM 708 N N . LEU A 1 95 ? -11.519 9.995 3.903 1.00 96.75 95 LEU A N 1
ATOM 709 C CA . LEU A 1 95 ? -10.130 10.455 3.850 1.00 96.75 95 LEU A CA 1
ATOM 710 C C . LEU A 1 95 ? -9.162 9.305 4.164 1.00 96.75 95 LEU A C 1
ATOM 712 O O . LEU A 1 95 ? -9.550 8.364 4.859 1.00 96.75 95 LEU A O 1
ATOM 716 N N . PRO A 1 96 ? -7.897 9.370 3.710 1.00 96.44 96 PRO A N 1
ATOM 717 C CA . PRO A 1 96 ? -6.890 8.382 4.077 1.00 96.44 96 PRO A CA 1
ATOM 718 C C . PRO A 1 96 ? -6.661 8.323 5.592 1.00 96.44 96 PRO A C 1
ATOM 720 O O . PRO A 1 96 ? -6.597 9.354 6.270 1.00 96.44 96 PRO A O 1
ATOM 723 N N . ALA A 1 97 ? -6.500 7.111 6.116 1.00 96.56 97 ALA A N 1
ATOM 724 C CA . ALA A 1 97 ? -5.961 6.896 7.449 1.00 96.56 97 ALA A CA 1
ATOM 725 C C . ALA A 1 97 ? -4.456 7.216 7.437 1.00 96.56 97 ALA A C 1
ATOM 727 O O . ALA A 1 97 ? -3.704 6.704 6.606 1.00 96.56 97 ALA A O 1
ATOM 728 N N . GLU A 1 98 ? -4.011 8.077 8.348 1.00 95.44 98 GLU A N 1
ATOM 729 C CA . GLU A 1 98 ? -2.622 8.537 8.440 1.00 95.44 98 GLU A CA 1
ATOM 730 C C . GLU A 1 98 ? -2.134 8.576 9.903 1.00 95.44 98 GLU A C 1
ATOM 732 O O . GLU A 1 98 ? -2.849 8.128 10.796 1.00 95.44 98 GLU A O 1
ATOM 737 N N . LYS A 1 99 ? -0.887 9.009 10.148 1.00 95.50 99 LYS A N 1
ATOM 738 C CA . LYS A 1 99 ? -0.145 8.850 11.428 1.00 95.50 99 LYS A CA 1
ATOM 739 C C . LYS A 1 99 ? 0.007 7.419 11.952 1.00 95.50 99 LYS A C 1
ATOM 741 O O . LYS A 1 99 ? 0.084 7.194 13.156 1.00 95.50 99 LYS A O 1
ATOM 746 N N . MET A 1 100 ? 0.151 6.460 11.051 1.00 94.69 100 MET A N 1
ATOM 747 C CA . MET A 1 100 ? 0.381 5.062 11.407 1.00 94.69 100 MET A CA 1
ATOM 748 C C . MET A 1 100 ? 1.842 4.687 11.191 1.00 94.69 100 MET A C 1
ATOM 750 O O . MET A 1 100 ? 2.494 5.163 10.257 1.00 94.69 100 MET A O 1
ATOM 754 N N . THR A 1 101 ? 2.368 3.820 12.048 1.00 96.19 101 THR A N 1
ATOM 755 C CA . THR A 1 101 ? 3.665 3.197 11.809 1.00 96.19 101 THR A CA 1
ATOM 756 C C . THR A 1 101 ? 3.539 2.101 10.753 1.00 96.19 101 THR A C 1
ATOM 758 O O . THR A 1 101 ? 2.453 1.615 10.434 1.00 96.19 101 THR A O 1
ATOM 761 N N . TRP A 1 102 ? 4.677 1.652 10.224 1.00 97.56 102 TRP A N 1
ATOM 762 C CA . TRP A 1 102 ? 4.692 0.486 9.342 1.00 97.56 102 TRP A CA 1
ATOM 763 C C . TRP A 1 102 ? 4.159 -0.780 10.040 1.00 97.56 102 TRP A C 1
ATOM 765 O O . TRP A 1 102 ? 3.522 -1.613 9.400 1.00 97.56 102 TRP A O 1
ATOM 775 N N . PHE A 1 103 ? 4.375 -0.915 11.354 1.00 97.94 103 PHE A N 1
ATOM 776 C CA . PHE A 1 103 ? 3.871 -2.056 12.120 1.00 97.94 103 PHE A CA 1
ATOM 777 C C . PHE A 1 103 ? 2.346 -2.048 12.221 1.00 97.94 103 PHE A C 1
ATOM 779 O O . PHE A 1 103 ? 1.736 -3.104 12.070 1.00 97.94 103 PHE A O 1
ATOM 786 N N . ASP A 1 104 ? 1.735 -0.875 12.387 1.00 97.06 104 ASP A N 1
ATOM 787 C CA . ASP A 1 104 ? 0.275 -0.729 12.423 1.00 97.06 104 ASP A CA 1
ATOM 788 C C . ASP A 1 104 ? -0.346 -1.137 11.080 1.00 97.06 104 ASP A C 1
ATOM 790 O O . ASP A 1 104 ? -1.328 -1.875 11.043 1.00 97.06 104 ASP A O 1
ATOM 794 N N . ALA A 1 105 ? 0.290 -0.768 9.961 1.00 96.62 105 ALA A N 1
ATOM 795 C CA . ALA A 1 105 ? -0.149 -1.192 8.630 1.00 96.62 105 ALA A CA 1
ATOM 796 C C . ALA A 1 105 ? -0.099 -2.723 8.450 1.00 96.62 105 ALA A C 1
ATOM 798 O O . ALA A 1 105 ? -1.021 -3.318 7.892 1.00 96.62 105 ALA A O 1
ATOM 799 N N . VAL A 1 106 ? 0.954 -3.385 8.947 1.00 97.75 106 VAL A N 1
ATOM 800 C CA . VAL A 1 106 ? 1.049 -4.856 8.919 1.00 97.75 106 VAL A CA 1
ATOM 801 C C . VAL A 1 106 ? -0.011 -5.500 9.814 1.00 97.75 106 VAL A C 1
ATOM 803 O O . VAL A 1 106 ? -0.618 -6.495 9.415 1.00 97.75 106 VAL A O 1
ATOM 806 N N . LEU A 1 107 ? -0.254 -4.944 11.005 1.00 97.44 107 LEU A N 1
ATOM 807 C CA . LEU A 1 107 ? -1.300 -5.421 11.911 1.00 97.44 107 LEU A CA 1
ATOM 808 C C . LEU A 1 107 ? -2.687 -5.303 11.272 1.00 97.44 107 LEU A C 1
ATOM 810 O O . LEU A 1 107 ? -3.417 -6.290 11.265 1.00 97.44 107 LEU A O 1
ATOM 814 N N . PHE A 1 108 ? -3.003 -4.166 10.649 1.00 96.31 108 PHE A N 1
ATOM 815 C CA . PHE A 1 108 ? -4.238 -3.980 9.887 1.00 96.31 108 PHE A CA 1
ATOM 816 C C . PHE A 1 108 ? -4.425 -5.058 8.815 1.00 96.31 108 PHE A C 1
ATOM 818 O O . PHE A 1 108 ? -5.476 -5.694 8.764 1.00 96.31 108 PHE A O 1
ATOM 825 N N . CYS A 1 109 ? -3.402 -5.327 7.997 1.00 95.88 109 CYS A N 1
ATOM 826 C CA . CYS A 1 109 ? -3.473 -6.375 6.975 1.00 95.88 109 CYS A CA 1
ATOM 827 C C . CYS A 1 109 ? -3.720 -7.766 7.581 1.00 95.88 109 CYS A C 1
ATOM 829 O O . CYS A 1 109 ? -4.478 -8.561 7.019 1.00 95.88 109 CYS A O 1
ATOM 831 N N . ASN A 1 110 ? -3.103 -8.065 8.727 1.00 97.31 110 ASN A N 1
ATOM 832 C CA . ASN A 1 110 ? -3.290 -9.338 9.418 1.00 97.31 110 ASN A CA 1
ATOM 833 C C . ASN A 1 110 ? -4.700 -9.483 10.002 1.00 97.31 110 ASN A C 1
ATOM 835 O O . ASN A 1 110 ? -5.277 -10.560 9.883 1.00 97.31 110 ASN A O 1
ATOM 839 N N . GLU A 1 111 ? -5.258 -8.437 10.619 1.00 96.38 111 GLU A N 1
ATOM 840 C CA . GLU A 1 111 ? -6.638 -8.456 11.123 1.00 96.38 111 GLU A CA 1
ATOM 841 C C . GLU A 1 111 ? -7.648 -8.554 9.976 1.00 96.38 111 GLU A C 1
ATOM 843 O O . GLU A 1 111 ? -8.543 -9.399 10.015 1.00 96.38 111 GLU A O 1
ATOM 848 N N . LEU A 1 112 ? -7.449 -7.783 8.902 1.00 93.62 112 LEU A N 1
ATOM 849 C CA . LEU A 1 112 ? -8.290 -7.844 7.707 1.00 93.62 112 LEU A CA 1
ATOM 850 C C . LEU A 1 112 ? -8.310 -9.254 7.093 1.00 93.62 112 LEU A C 1
ATOM 852 O O . LEU A 1 112 ? -9.363 -9.722 6.678 1.00 93.62 112 LEU A O 1
ATOM 856 N N . SER A 1 113 ? -7.175 -9.959 7.089 1.00 93.19 113 SER A N 1
ATOM 857 C CA . SER A 1 113 ? -7.055 -11.310 6.515 1.00 93.19 113 SER A CA 1
ATOM 858 C C . SER A 1 113 ? -7.752 -12.412 7.325 1.00 93.19 113 SER A C 1
ATOM 860 O O . SER A 1 113 ? -7.832 -13.549 6.861 1.00 93.19 113 SER A O 1
ATOM 862 N N . LYS A 1 114 ? -8.222 -12.120 8.545 1.00 92.31 114 LYS A N 1
ATOM 863 C CA . LYS A 1 114 ? -9.013 -13.065 9.356 1.00 92.31 114 LYS A CA 1
ATOM 864 C C . LYS A 1 114 ? -10.505 -13.028 9.024 1.00 92.31 114 LYS A C 1
ATOM 866 O O . LYS A 1 114 ? -11.233 -13.894 9.512 1.00 92.31 114 LYS A O 1
ATOM 871 N N . THR A 1 115 ? -10.942 -12.010 8.284 1.00 70.81 115 THR A N 1
ATOM 872 C CA . THR A 1 115 ? -12.347 -11.765 7.932 1.00 70.81 115 THR A CA 1
ATOM 873 C C . THR A 1 115 ? -12.700 -12.483 6.638 1.00 70.81 115 THR A C 1
ATOM 875 O O . THR A 1 115 ? -13.786 -13.102 6.601 1.00 70.81 115 THR A O 1
#

Radius of gyration: 28.22 Å; chains: 1; bounding box: 56×52×90 Å

pLDDT: mean 84.07, std 18.86, range [38.88, 97.94]